Protein AF-A0ABD2QCY3-F1 (afdb_monomer_lite)

Secondary structure (DSSP, 8-state):
----TT--EEE-TTS--HHHHHHHHHHHHHHHHHHHHHHHHHHHHHHHH--S----PPPP--------SEEE-TTS--EE-S-TT-HHHHHHHHHHHHHHHH-TT--EEEEEEEEE-HHHHHHHHHHHHHHHHH---TTTS--EEEEEE-S-HHHHHHHHHHS-SS-------

Organism: NCBI:txid1844966

Foldseek 3Di:
DDQPLPAQEDADAPVLCELVNLLVVLVVLLVQLVVLVVVVVVVVVVVVVPPDDDDPDPDDPRRRHRLHQEYAHAQNAYEQEPPVPDPSNVSNLVSVLSCLQRSQNHAEYEHANYHAYPVSLVSNLVSLVNSLVPHPDPNSSAHAYHYDDPDDPVSVVSNCVSHDPDDDDDDPD

pLDDT: mean 79.64, std 17.13, range [30.64, 94.81]

InterPro domains:
  IPR032675 Leucine-rich repeat domain superfamily [G3DSA:3.80.10.10] (1-140)

Structure (mmCIF, N/CA/C/O backbone):
data_AF-A0ABD2QCY3-F1
#
_entry.id   AF-A0ABD2QCY3-F1
#
loop_
_atom_site.group_PDB
_atom_site.id
_atom_site.type_symbol
_atom_site.label_atom_id
_atom_site.label_alt_id
_atom_site.label_comp_id
_atom_site.label_asym_id
_atom_site.label_entity_id
_atom_site.label_seq_id
_atom_site.pdbx_PDB_ins_code
_atom_site.Cartn_x
_atom_site.Cartn_y
_atom_site.Cartn_z
_atom_site.occupancy
_atom_site.B_iso_or_equiv
_atom_site.auth_seq_id
_atom_site.auth_comp_id
_atom_site.auth_asym_id
_atom_site.auth_atom_id
_atom_site.pdbx_PDB_model_num
ATOM 1 N N . MET A 1 1 ? -26.608 14.035 -5.211 1.00 37.44 1 MET A N 1
ATOM 2 C CA . MET A 1 1 ? -25.537 13.078 -5.562 1.00 37.44 1 MET A CA 1
ATOM 3 C C . MET A 1 1 ? -25.443 12.056 -4.444 1.00 37.44 1 MET A C 1
ATOM 5 O O . MET A 1 1 ? -25.418 12.462 -3.289 1.00 37.44 1 MET A O 1
ATOM 9 N N . ALA A 1 2 ? -25.513 10.761 -4.756 1.00 30.64 2 ALA A N 1
ATOM 10 C CA . ALA A 1 2 ? -25.450 9.705 -3.749 1.00 30.64 2 ALA A CA 1
ATOM 11 C C . ALA A 1 2 ? -24.049 9.681 -3.115 1.00 30.64 2 ALA A C 1
ATOM 13 O O . ALA A 1 2 ? -23.053 9.485 -3.803 1.00 30.64 2 ALA A O 1
ATOM 14 N N . SER A 1 3 ? -23.990 9.936 -1.810 1.00 39.44 3 SER A N 1
ATOM 15 C CA . SER A 1 3 ? -22.779 9.867 -0.993 1.00 39.44 3 SER A CA 1
ATOM 16 C C . SER A 1 3 ? -22.374 8.398 -0.837 1.00 39.44 3 SER A C 1
ATOM 18 O O . SER A 1 3 ? -23.069 7.639 -0.161 1.00 39.44 3 SER A O 1
ATOM 20 N N . CYS A 1 4 ? -21.278 7.984 -1.472 1.00 42.31 4 CYS A N 1
ATOM 21 C CA . CYS A 1 4 ? -20.794 6.604 -1.450 1.00 42.31 4 CYS A CA 1
ATOM 22 C C . CYS A 1 4 ? -20.004 6.320 -0.156 1.00 42.31 4 CYS A C 1
ATOM 24 O O . CYS A 1 4 ? -18.805 6.080 -0.185 1.00 42.31 4 CYS A O 1
ATOM 26 N N . SER A 1 5 ? -20.669 6.365 1.001 1.00 54.78 5 SER A N 1
ATOM 27 C CA . SER A 1 5 ? -20.059 6.097 2.318 1.00 54.78 5 SER A CA 1
ATOM 28 C C . SER A 1 5 ? -19.897 4.601 2.640 1.00 54.78 5 SER A C 1
ATOM 30 O O . SER A 1 5 ? -19.628 4.231 3.781 1.00 54.78 5 SER A O 1
ATOM 32 N N . SER A 1 6 ? -20.083 3.714 1.655 1.00 68.31 6 SER A N 1
ATOM 33 C CA . SER A 1 6 ? -20.088 2.255 1.840 1.00 68.31 6 SER A CA 1
ATOM 34 C C . SER A 1 6 ? -19.004 1.510 1.063 1.00 68.31 6 SER A C 1
ATOM 36 O O . SER A 1 6 ? -18.851 0.298 1.252 1.00 68.31 6 SER A O 1
ATOM 38 N N . LEU A 1 7 ? -18.239 2.189 0.201 1.00 75.06 7 LEU A N 1
ATOM 39 C CA . LEU A 1 7 ? -17.194 1.524 -0.565 1.00 75.06 7 LEU A CA 1
ATOM 40 C C . LEU A 1 7 ? -16.023 1.185 0.364 1.00 75.06 7 LEU A C 1
ATOM 42 O O . LEU A 1 7 ? -15.268 2.056 0.772 1.00 75.06 7 LEU A O 1
ATOM 46 N N . ARG A 1 8 ? -15.891 -0.097 0.718 1.00 84.94 8 ARG A N 1
ATOM 47 C CA . ARG A 1 8 ? -14.796 -0.602 1.570 1.00 84.94 8 ARG A CA 1
ATOM 48 C C . ARG A 1 8 ? -13.814 -1.492 0.828 1.00 84.94 8 ARG A C 1
ATOM 50 O O . ARG A 1 8 ? -12.734 -1.772 1.338 1.00 84.94 8 ARG A O 1
ATOM 57 N N . ILE A 1 9 ? -14.204 -1.997 -0.335 1.00 88.19 9 ILE A N 1
ATOM 58 C CA . ILE A 1 9 ? -13.401 -2.914 -1.135 1.00 88.19 9 ILE A CA 1
ATOM 59 C C . ILE A 1 9 ? -13.416 -2.391 -2.563 1.00 88.19 9 ILE A C 1
ATOM 61 O O . ILE A 1 9 ? -14.492 -2.212 -3.130 1.00 88.19 9 ILE A O 1
ATOM 65 N N . LEU A 1 10 ? -12.238 -2.162 -3.134 1.00 90.94 10 LEU A N 1
ATOM 66 C CA . LEU A 1 10 ? -12.089 -1.693 -4.506 1.00 90.94 10 LEU A CA 1
ATOM 67 C C . LEU A 1 10 ? -11.085 -2.556 -5.261 1.00 90.94 10 LEU A C 1
ATOM 69 O O . LEU A 1 10 ? -9.970 -2.787 -4.795 1.00 90.94 10 LEU A O 1
ATOM 73 N N . TYR A 1 11 ? -11.496 -2.990 -6.447 1.00 92.50 11 TYR A N 1
ATOM 74 C CA . TYR A 1 11 ? -10.656 -3.694 -7.401 1.00 92.50 11 TYR A CA 1
ATOM 75 C C . TYR A 1 11 ? -10.620 -2.899 -8.689 1.00 92.50 11 TYR A C 1
ATOM 77 O O . TYR A 1 11 ? -11.654 -2.729 -9.329 1.00 92.50 11 TYR A O 1
ATOM 85 N N . LEU A 1 12 ? -9.432 -2.455 -9.075 1.00 93.12 12 LEU A N 1
ATOM 86 C CA . LEU A 1 12 ? -9.207 -1.806 -10.357 1.00 93.12 12 LEU A CA 1
ATOM 87 C C . LEU A 1 12 ? -8.074 -2.493 -11.120 1.00 93.12 12 LEU A C 1
ATOM 89 O O . LEU A 1 12 ? -7.292 -1.831 -11.787 1.00 93.12 12 LEU A O 1
ATOM 93 N N . ASN A 1 13 ? -7.963 -3.814 -11.032 1.00 93.56 13 ASN A N 1
ATOM 94 C CA . ASN A 1 13 ? -6.871 -4.559 -11.657 1.00 93.56 13 ASN A CA 1
ATOM 95 C C . ASN A 1 13 ? -6.896 -4.442 -13.190 1.00 93.56 13 ASN A C 1
ATOM 97 O O . ASN A 1 13 ? -7.962 -4.602 -13.778 1.00 93.56 13 ASN A O 1
ATOM 101 N N . GLY A 1 14 ? -5.739 -4.232 -13.826 1.00 93.50 14 GLY A N 1
ATOM 102 C CA . GLY A 1 14 ? -5.622 -4.277 -15.288 1.00 93.50 14 GLY A CA 1
ATOM 103 C C . GLY A 1 14 ? -6.292 -3.123 -16.035 1.00 93.50 14 GLY A C 1
ATOM 104 O O . GLY A 1 14 ? -6.569 -3.267 -17.218 1.00 93.50 14 GLY A O 1
ATOM 105 N N . ASN A 1 15 ? -6.597 -2.002 -15.372 1.00 94.44 15 ASN A N 1
ATOM 106 C CA . ASN A 1 15 ? -7.318 -0.887 -16.001 1.00 94.44 15 ASN A CA 1
ATOM 107 C C . ASN A 1 15 ? -6.397 0.170 -16.625 1.00 94.44 15 ASN A C 1
ATOM 109 O O . ASN A 1 15 ? -6.889 1.219 -17.031 1.00 94.44 15 ASN A O 1
ATOM 113 N N . HIS A 1 16 ? -5.082 -0.079 -16.688 1.00 92.25 16 HIS A N 1
ATOM 114 C CA . HIS A 1 16 ? -4.105 0.847 -17.278 1.00 92.25 16 HIS A CA 1
ATOM 115 C C . HIS A 1 16 ? -4.201 2.274 -16.703 1.00 92.25 16 HIS A C 1
ATOM 117 O O . HIS A 1 16 ? -4.043 3.263 -17.415 1.00 92.25 16 HIS A O 1
ATOM 123 N N . ILE A 1 17 ? -4.493 2.390 -15.400 1.00 94.06 17 ILE A N 1
ATOM 124 C CA . ILE A 1 17 ? -4.680 3.685 -14.718 1.00 94.06 17 ILE A CA 1
ATOM 125 C C . ILE A 1 17 ? -3.412 4.548 -14.824 1.00 94.06 17 ILE A C 1
ATOM 127 O O . ILE A 1 17 ? -3.482 5.779 -14.885 1.00 94.06 17 ILE A O 1
ATOM 131 N N . GLY A 1 18 ? -2.249 3.894 -14.831 1.00 93.31 18 GLY A N 1
ATOM 132 C CA . GLY A 1 18 ? -0.946 4.530 -14.854 1.00 93.31 18 GLY A CA 1
ATOM 133 C C . GLY A 1 18 ? -0.616 5.253 -13.551 1.00 93.31 18 GLY A C 1
ATOM 134 O O . GLY A 1 18 ? -1.437 5.418 -12.644 1.00 93.31 18 GLY A O 1
ATOM 135 N N . LEU A 1 19 ? 0.623 5.735 -13.464 1.00 92.38 19 LEU A N 1
ATOM 136 C CA . LEU A 1 19 ? 1.127 6.423 -12.275 1.00 92.38 19 LEU A CA 1
ATOM 137 C C . LEU A 1 19 ? 0.278 7.654 -11.900 1.00 92.38 19 LEU A C 1
ATOM 139 O O . LEU A 1 19 ? -0.061 7.830 -10.734 1.00 92.38 19 LEU A O 1
ATOM 143 N N . SER A 1 20 ? -0.110 8.483 -12.875 1.00 93.44 20 SER A N 1
ATOM 144 C CA . SER A 1 20 ? -0.866 9.717 -12.609 1.00 93.44 20 SER A CA 1
ATOM 145 C C . SER A 1 20 ? -2.265 9.469 -12.050 1.00 93.44 20 SER A C 1
ATOM 147 O O . SER A 1 20 ? -2.634 10.116 -11.073 1.00 93.44 20 SER A O 1
ATOM 149 N N . GLY A 1 21 ? -3.021 8.517 -12.604 1.00 94.31 21 GLY A N 1
ATOM 150 C CA . GLY A 1 21 ? -4.353 8.214 -12.077 1.00 94.31 21 GLY A CA 1
ATOM 151 C C . GLY A 1 21 ? -4.290 7.610 -10.672 1.00 94.31 21 GLY A C 1
ATOM 152 O O . GLY A 1 21 ? -5.137 7.891 -9.827 1.00 94.31 21 GLY A O 1
ATOM 153 N N . VAL A 1 22 ? -3.244 6.833 -10.376 1.00 93.69 22 VAL A N 1
ATOM 154 C CA . VAL A 1 22 ? -3.042 6.280 -9.035 1.00 93.69 22 VAL A CA 1
ATOM 155 C C . VAL A 1 22 ? -2.631 7.361 -8.025 1.00 93.69 22 VAL A C 1
ATOM 157 O O . VAL A 1 22 ? -3.095 7.318 -6.885 1.00 93.69 22 VAL A O 1
ATOM 160 N N . ILE A 1 23 ? -1.823 8.352 -8.422 1.00 94.69 23 ILE A N 1
ATOM 161 C CA . ILE A 1 23 ? -1.518 9.527 -7.582 1.00 94.69 23 ILE A CA 1
ATOM 162 C C . ILE A 1 23 ? -2.804 10.259 -7.210 1.00 94.69 23 ILE A C 1
ATOM 164 O O . ILE A 1 23 ? -3.045 10.502 -6.027 1.00 94.69 23 ILE A O 1
ATOM 168 N N . GLU A 1 24 ? -3.641 10.577 -8.199 1.00 94.81 24 GLU A N 1
ATOM 169 C CA . GLU A 1 24 ? -4.906 11.281 -7.976 1.00 94.81 24 GLU A CA 1
ATOM 170 C C . GLU A 1 24 ? -5.817 10.484 -7.035 1.00 94.81 24 GLU A C 1
ATOM 172 O O . GLU A 1 24 ? -6.331 11.018 -6.051 1.00 94.81 24 GLU A O 1
ATOM 177 N N . PHE A 1 25 ? -5.912 9.171 -7.254 1.00 93.38 25 PHE A N 1
ATOM 178 C CA . PHE A 1 25 ? -6.676 8.272 -6.398 1.00 93.38 25 PHE A CA 1
ATOM 179 C C . PHE A 1 25 ? -6.222 8.312 -4.926 1.00 93.38 25 PHE A C 1
ATOM 181 O O . PHE A 1 25 ? -7.048 8.516 -4.033 1.00 93.38 25 PHE A O 1
ATOM 188 N N . PHE A 1 26 ? -4.923 8.156 -4.639 1.00 93.19 26 PHE A N 1
ATOM 189 C CA . PHE A 1 26 ? -4.432 8.214 -3.253 1.00 93.19 26 PHE A CA 1
ATOM 190 C C . PHE A 1 26 ? -4.505 9.616 -2.652 1.00 93.19 26 PHE A C 1
ATOM 192 O O . PHE A 1 26 ? -4.738 9.745 -1.449 1.00 93.19 26 PHE A O 1
ATOM 199 N N . THR A 1 27 ? -4.355 10.655 -3.470 1.00 93.44 27 THR A N 1
ATOM 200 C CA . THR A 1 27 ? -4.527 12.045 -3.041 1.00 93.44 27 THR A CA 1
ATOM 201 C C . THR A 1 27 ? -5.929 12.262 -2.477 1.00 93.44 27 THR A C 1
ATOM 203 O O . THR A 1 27 ? -6.076 12.768 -1.363 1.00 93.44 27 THR A O 1
ATOM 206 N N . GLU A 1 28 ? -6.961 11.819 -3.196 1.00 91.75 28 GLU A N 1
ATOM 207 C CA . GLU A 1 28 ? -8.348 11.963 -2.750 1.00 91.75 28 GLU A CA 1
ATOM 208 C C . GLU A 1 28 ? -8.667 11.104 -1.518 1.00 91.75 28 GLU A C 1
ATOM 210 O O . GLU A 1 28 ? -9.340 11.571 -0.595 1.00 91.75 28 GLU A O 1
ATOM 215 N N . LEU A 1 29 ? -8.111 9.890 -1.425 1.00 89.81 29 LEU A N 1
ATOM 216 C CA . LEU A 1 29 ? -8.246 9.067 -0.219 1.00 89.81 29 LEU A CA 1
ATOM 217 C C . LEU A 1 29 ? -7.628 9.735 1.018 1.00 89.81 29 LEU A C 1
ATOM 219 O O . LEU A 1 29 ? -8.242 9.751 2.085 1.00 89.81 29 LEU A O 1
ATOM 223 N N . VAL A 1 30 ? -6.427 10.306 0.890 1.00 90.94 30 VAL A N 1
ATOM 224 C CA . VAL A 1 30 ? -5.762 11.013 1.996 1.00 90.94 30 VAL A CA 1
ATOM 225 C C . VAL A 1 30 ? -6.569 12.240 2.416 1.00 90.94 30 VAL A C 1
ATOM 227 O O . VAL A 1 30 ? -6.805 12.426 3.611 1.00 90.94 30 VAL A O 1
ATOM 230 N N . LYS A 1 31 ? -7.038 13.051 1.458 1.00 89.44 31 LYS A N 1
ATOM 231 C CA . LYS A 1 31 ? -7.878 14.226 1.746 1.00 89.44 31 LYS A CA 1
ATOM 232 C C . LYS A 1 31 ? -9.151 13.846 2.500 1.00 89.44 31 LYS A C 1
ATOM 234 O O . LYS A 1 31 ? -9.479 14.503 3.486 1.00 89.44 31 LYS A O 1
ATOM 239 N N . SER A 1 32 ? -9.833 12.778 2.081 1.00 85.56 32 SER A N 1
ATOM 240 C CA . SER A 1 32 ? -11.034 12.282 2.764 1.00 85.56 32 SER A CA 1
ATOM 241 C C . SER A 1 32 ? -10.743 11.883 4.211 1.00 85.56 32 SER A C 1
ATOM 243 O O . SER A 1 32 ? -11.400 12.391 5.118 1.00 85.56 32 SER A O 1
ATOM 245 N N . ILE A 1 33 ? -9.706 11.069 4.449 1.00 84.69 33 ILE A N 1
ATOM 246 C CA . ILE A 1 33 ? -9.362 10.621 5.807 1.00 84.69 33 ILE A CA 1
ATOM 247 C C . ILE A 1 33 ? -9.021 11.809 6.718 1.00 84.69 33 ILE A C 1
ATOM 249 O O . ILE A 1 33 ? -9.410 11.829 7.887 1.00 84.69 33 ILE A O 1
ATOM 253 N N . LEU A 1 34 ? -8.285 12.800 6.211 1.00 85.94 34 LEU A N 1
ATOM 254 C CA . LEU A 1 34 ? -7.934 13.990 6.989 1.00 85.94 34 LEU A CA 1
ATOM 255 C C . LEU A 1 34 ? -9.163 14.858 7.294 1.00 85.94 34 LEU A C 1
ATOM 257 O O . LEU A 1 34 ? -9.301 15.337 8.420 1.00 85.94 34 LEU A O 1
ATOM 261 N N . SER A 1 35 ? -10.073 15.015 6.329 1.00 82.00 35 SER A N 1
ATOM 262 C CA . SER A 1 35 ? -11.334 15.736 6.531 1.00 82.00 35 SER A CA 1
ATOM 263 C C . SER A 1 35 ? -12.173 15.100 7.643 1.00 82.00 35 SER A C 1
ATOM 265 O O 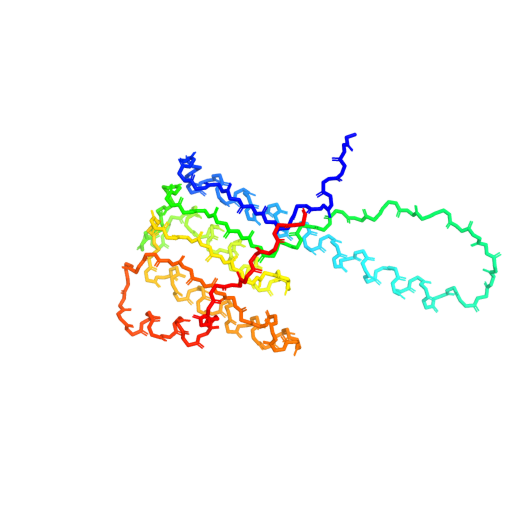. SER A 1 35 ? -12.639 15.805 8.540 1.00 82.00 35 SER A O 1
ATOM 267 N N . ASP A 1 36 ? -12.300 13.769 7.647 1.00 74.94 36 ASP A N 1
ATOM 268 C CA . ASP A 1 36 ? -13.043 13.042 8.683 1.00 74.94 36 ASP A CA 1
ATOM 269 C C . ASP A 1 36 ? -12.456 13.269 10.080 1.00 74.94 36 ASP A C 1
ATOM 271 O O . ASP A 1 36 ? -13.183 13.522 11.044 1.00 74.94 36 ASP A O 1
ATOM 275 N N . GLN A 1 37 ? -11.126 13.217 10.198 1.00 75.06 37 GLN A N 1
ATOM 276 C CA . GLN A 1 37 ? -10.436 13.407 11.475 1.00 75.06 37 GLN A CA 1
ATOM 277 C C . GLN A 1 37 ? -10.645 14.824 12.032 1.00 75.06 37 GLN A C 1
ATOM 279 O O . GLN A 1 37 ? -10.882 14.987 13.232 1.00 75.06 37 GLN A O 1
ATOM 284 N N . CYS A 1 38 ? -10.622 15.853 11.178 1.00 69.38 38 CYS A N 1
ATOM 285 C CA . CYS A 1 38 ? -10.911 17.230 11.587 1.00 69.38 38 CYS A CA 1
ATOM 286 C C . CYS A 1 38 ? -12.361 17.412 12.076 1.00 69.38 38 CYS A C 1
ATOM 288 O O . CYS A 1 38 ? -12.617 18.146 13.043 1.00 69.38 38 CYS A O 1
ATOM 290 N N . GLU A 1 39 ? -13.322 16.739 11.443 1.00 69.06 39 GLU A N 1
ATOM 291 C CA . GLU A 1 39 ? -14.724 16.779 11.862 1.00 69.06 39 GLU A CA 1
ATOM 292 C C . GLU A 1 39 ? -14.980 16.058 13.193 1.00 69.06 39 GLU A C 1
ATOM 294 O O . GLU A 1 39 ? -15.753 16.540 14.030 1.00 69.06 39 GLU A O 1
ATOM 299 N N . GLU A 1 40 ? -14.329 14.920 13.435 1.00 64.75 40 GLU A N 1
ATOM 300 C CA . GLU A 1 40 ? -14.429 14.222 14.720 1.00 64.75 40 GLU A CA 1
ATOM 301 C C . GLU A 1 40 ? -13.921 15.100 15.873 1.00 64.75 40 GLU A C 1
ATOM 303 O O . GLU A 1 40 ? -14.580 15.225 16.912 1.00 64.75 40 GLU A O 1
ATOM 308 N N . GLU A 1 41 ? -12.789 15.785 15.689 1.00 61.50 41 GLU A N 1
ATOM 309 C CA . GLU A 1 41 ? -12.229 16.662 16.718 1.00 61.50 41 GLU A CA 1
ATOM 310 C C . GLU A 1 41 ? -13.127 17.859 17.053 1.00 61.50 41 GLU A C 1
ATOM 312 O O . GLU A 1 41 ? -13.253 18.245 18.223 1.00 61.50 41 GLU A O 1
ATOM 317 N N . THR A 1 42 ? -13.765 18.460 16.048 1.00 61.59 42 THR A N 1
ATOM 318 C CA . THR A 1 42 ? -14.681 19.592 16.245 1.00 61.59 42 THR A CA 1
ATOM 319 C C . THR A 1 42 ? -15.967 19.160 16.952 1.00 61.59 42 THR A C 1
ATOM 321 O O . THR A 1 42 ? -16.404 19.846 17.884 1.00 61.59 42 THR A O 1
ATOM 324 N N . LYS A 1 43 ? -16.518 17.981 16.628 1.00 59.81 43 LYS A N 1
ATOM 325 C CA . LYS A 1 43 ? -17.686 17.399 17.322 1.00 59.81 43 LYS A CA 1
ATOM 326 C C . LYS A 1 43 ? -17.381 17.054 18.785 1.00 59.81 43 LYS A C 1
ATOM 328 O O . LYS A 1 43 ? -18.194 17.350 19.667 1.00 59.81 43 LYS A O 1
ATOM 333 N N . VAL A 1 44 ? -16.199 16.508 19.089 1.00 60.72 44 VAL A N 1
ATOM 334 C CA . VAL A 1 44 ? -15.766 16.219 20.474 1.00 60.72 44 VAL A CA 1
ATOM 335 C C . VAL A 1 44 ? -15.578 17.504 21.292 1.00 60.72 44 VAL A C 1
ATOM 337 O O . VAL A 1 44 ? -15.966 17.574 22.462 1.00 60.72 44 VAL A O 1
ATOM 340 N N . LYS A 1 45 ? -15.028 18.565 20.688 1.00 58.91 45 LYS A N 1
ATOM 341 C CA . LYS A 1 45 ? -14.881 19.875 21.347 1.00 58.91 45 LYS A CA 1
ATOM 342 C C . LYS A 1 45 ? -16.238 20.562 21.579 1.00 58.91 45 LYS A C 1
ATOM 344 O O . LYS A 1 45 ? -16.436 21.162 22.637 1.00 58.91 45 LYS A O 1
ATOM 349 N N . ALA A 1 46 ? -17.190 20.438 20.651 1.00 57.25 46 ALA A N 1
ATOM 350 C CA . ALA A 1 46 ? -18.536 21.004 20.784 1.00 57.25 46 ALA A CA 1
ATOM 351 C C . ALA A 1 46 ? -19.394 20.274 21.837 1.00 57.25 46 ALA A C 1
ATOM 353 O O . ALA A 1 46 ? -20.076 20.912 22.643 1.00 57.25 46 ALA A O 1
ATOM 354 N N . SER A 1 47 ? -19.313 18.943 21.896 1.00 52.84 47 SER A N 1
ATOM 355 C CA . SER A 1 47 ? -20.029 18.119 22.884 1.00 52.84 47 SER A CA 1
ATOM 356 C C . SER A 1 47 ? -19.498 18.289 24.314 1.00 52.84 47 SER A C 1
ATOM 358 O O . SER A 1 47 ? -20.276 18.224 25.265 1.00 52.84 47 SER A O 1
ATOM 360 N N . ARG A 1 48 ? -18.215 18.639 24.496 1.00 53.50 48 ARG A N 1
ATOM 361 C CA . ARG A 1 48 ? -17.685 19.069 25.807 1.00 53.50 48 ARG A CA 1
ATOM 362 C C . ARG A 1 48 ? -18.229 20.425 26.277 1.00 53.50 48 ARG A C 1
ATOM 364 O O . ARG A 1 48 ? -18.237 20.668 27.480 1.00 53.50 48 ARG A O 1
ATOM 371 N N . LYS A 1 49 ? -18.713 21.285 25.371 1.00 53.56 49 LYS A N 1
ATOM 372 C CA . LYS A 1 49 ? -19.331 22.582 25.715 1.00 53.56 49 LYS A CA 1
ATOM 373 C C . LYS A 1 49 ? -20.852 22.508 25.918 1.00 53.56 49 LYS A C 1
ATOM 375 O O . LYS A 1 49 ? -21.390 23.301 26.684 1.00 53.56 49 LYS A O 1
ATOM 380 N N . LYS A 1 50 ? -21.555 21.548 25.306 1.00 48.16 50 LYS A N 1
ATOM 381 C CA . LYS A 1 50 ? -23.013 21.355 25.458 1.00 48.16 50 LYS A CA 1
ATOM 382 C C . LYS A 1 50 ? -23.342 20.278 26.509 1.00 48.16 50 LYS A C 1
ATOM 384 O O . LYS A 1 50 ? -23.886 19.227 26.194 1.00 48.16 50 LYS A O 1
ATOM 389 N N . LYS A 1 51 ? -23.069 20.558 27.789 1.00 46.88 51 LYS A N 1
ATOM 390 C CA . LYS A 1 51 ? -23.676 19.845 28.937 1.00 46.88 51 LYS A CA 1
ATOM 391 C C . LYS A 1 51 ? -24.651 20.777 29.673 1.00 46.88 51 LYS A C 1
ATOM 393 O O . LYS A 1 51 ? -24.450 21.106 30.833 1.00 46.88 51 LYS A O 1
ATOM 398 N N . LYS A 1 52 ? -25.676 21.258 28.961 1.00 46.56 52 LYS A N 1
ATOM 399 C CA . LYS A 1 52 ? -26.939 21.824 29.485 1.00 46.56 52 LYS A CA 1
ATOM 400 C C . LYS A 1 52 ? -27.828 22.191 28.292 1.00 46.56 52 LYS A C 1
ATOM 402 O O . LYS A 1 52 ? -27.489 23.096 27.540 1.00 46.56 52 LYS A O 1
ATOM 407 N N . GLY A 1 53 ? -28.951 21.494 28.126 1.00 46.75 53 GLY A N 1
ATOM 408 C CA . GLY A 1 53 ? -30.014 21.884 27.194 1.00 46.75 53 GLY A CA 1
ATOM 409 C C . GLY A 1 53 ? -30.407 20.801 26.193 1.00 46.75 53 GLY A C 1
ATOM 410 O O . GLY A 1 53 ? -29.719 20.576 25.203 1.00 46.75 53 GLY A O 1
ATOM 411 N N . ASN A 1 54 ? -31.557 20.174 26.446 1.00 48.69 54 ASN A N 1
ATOM 412 C CA . ASN A 1 54 ? -32.291 19.347 25.492 1.00 48.69 54 ASN A CA 1
ATOM 413 C C . ASN A 1 54 ? -32.671 20.178 24.256 1.00 48.69 54 ASN A C 1
ATOM 415 O O . ASN A 1 54 ? -33.546 21.038 24.336 1.00 48.69 54 ASN A O 1
ATOM 419 N N . LYS A 1 55 ? -32.082 19.876 23.099 1.00 45.75 55 LYS A N 1
ATOM 420 C CA . LYS A 1 55 ? -32.710 20.136 21.799 1.00 45.75 55 LYS A CA 1
ATOM 421 C C . LYS A 1 55 ? -32.216 19.099 20.798 1.00 45.75 55 LYS A C 1
ATOM 423 O O . LYS A 1 55 ? -31.016 18.955 20.596 1.00 45.75 55 LYS A O 1
ATOM 428 N N . LYS A 1 56 ? -33.165 18.361 20.214 1.00 48.16 56 LYS A N 1
ATOM 429 C CA . LYS A 1 56 ? -32.951 17.437 19.095 1.00 48.16 56 LYS A CA 1
ATOM 430 C C . LYS A 1 56 ? -32.530 18.264 17.878 1.00 48.16 56 LYS A C 1
ATOM 432 O O . LYS A 1 56 ? -33.376 18.826 17.188 1.00 48.16 56 LYS A O 1
ATOM 437 N N . GLU A 1 57 ? -31.227 18.402 17.681 1.00 46.97 57 GLU A N 1
ATOM 438 C CA . GLU A 1 57 ? -30.632 18.958 16.467 1.00 46.97 57 GLU A CA 1
ATOM 439 C C . GLU A 1 57 ? -30.570 17.825 15.434 1.00 46.97 57 GLU A C 1
ATOM 441 O O . GLU A 1 57 ? -30.125 16.725 15.753 1.00 46.97 57 GLU A O 1
ATOM 446 N N . LYS A 1 58 ? -31.115 18.066 14.234 1.00 47.16 58 LYS A N 1
ATOM 447 C CA . LYS A 1 58 ? -31.082 17.121 13.109 1.00 47.16 58 LYS A CA 1
ATOM 448 C C . LYS A 1 58 ? -29.628 16.779 12.795 1.00 47.16 58 LYS A C 1
ATOM 450 O O . LYS A 1 58 ? -28.825 17.698 12.644 1.00 47.16 58 LYS A O 1
ATOM 455 N N . ASP A 1 59 ? -29.331 15.485 12.686 1.00 38.12 59 ASP A N 1
ATOM 456 C CA . ASP A 1 59 ? -27.997 14.984 12.364 1.00 38.12 59 ASP A CA 1
ATOM 457 C C . ASP A 1 59 ? -27.474 15.661 11.085 1.00 38.12 59 ASP A C 1
ATOM 459 O O . ASP A 1 59 ? -28.086 15.503 10.021 1.00 38.12 59 ASP A O 1
ATOM 463 N N . PRO A 1 60 ? -26.379 16.442 11.152 1.00 43.19 60 PRO A N 1
ATOM 464 C CA . PRO A 1 60 ? -25.701 16.879 9.945 1.00 43.19 60 PRO A CA 1
ATOM 465 C C . PRO A 1 60 ? -25.167 15.634 9.237 1.00 43.19 60 PRO A C 1
ATOM 467 O O . PRO A 1 60 ? -24.648 14.723 9.888 1.00 43.19 60 PRO A O 1
ATOM 470 N N . ALA A 1 61 ? -25.336 15.593 7.913 1.00 44.06 61 ALA A N 1
ATOM 471 C CA . ALA A 1 61 ? -24.849 14.511 7.069 1.00 44.06 61 ALA A CA 1
ATOM 472 C C . ALA A 1 61 ? -23.408 14.159 7.465 1.00 44.06 61 ALA A C 1
ATOM 474 O O . ALA A 1 61 ? -22.536 15.028 7.488 1.00 44.06 61 ALA A O 1
ATOM 475 N N . LEU A 1 62 ? -23.200 12.902 7.862 1.00 41.25 62 LEU A N 1
ATOM 476 C CA . LEU A 1 62 ? -21.883 12.396 8.228 1.00 41.25 62 LEU A CA 1
ATOM 477 C C . LEU A 1 62 ? -20.931 12.571 7.036 1.00 41.25 62 LEU A C 1
ATOM 479 O O . LEU A 1 62 ? -21.351 12.331 5.898 1.00 41.25 62 LEU A O 1
ATOM 483 N N . PRO A 1 63 ? -19.674 12.970 7.281 1.00 41.88 63 PRO A N 1
ATOM 484 C CA . PRO A 1 63 ? -18.681 13.060 6.230 1.00 41.88 63 PRO A CA 1
ATOM 485 C C . PRO A 1 63 ? -18.440 11.673 5.634 1.00 41.88 63 PRO A C 1
ATOM 487 O O . PRO A 1 63 ? -18.604 10.631 6.282 1.00 41.88 63 PRO A O 1
ATOM 490 N N . ILE A 1 64 ? -18.133 11.676 4.343 1.00 45.47 64 ILE A N 1
ATOM 491 C CA . ILE A 1 64 ? -17.904 10.470 3.563 1.00 45.47 64 ILE A CA 1
ATOM 492 C C . ILE A 1 64 ? -16.516 9.959 3.918 1.00 45.47 64 ILE A C 1
ATOM 494 O O . ILE A 1 64 ? -15.518 10.476 3.419 1.00 45.47 64 ILE A O 1
ATOM 498 N N . SER A 1 65 ? -16.477 8.928 4.757 1.00 48.94 65 SER A N 1
ATOM 499 C CA . SER A 1 65 ? -15.233 8.250 5.080 1.00 48.94 65 SER A CA 1
ATOM 500 C C . SER A 1 65 ? -14.916 7.165 4.066 1.00 48.94 65 SER A C 1
ATOM 502 O O . SER A 1 65 ? -15.629 6.163 3.980 1.00 48.94 65 SER A O 1
ATOM 504 N N . TYR A 1 66 ? -13.829 7.349 3.315 1.00 62.12 66 TYR A N 1
ATOM 505 C CA . TYR A 1 66 ? -13.261 6.321 2.440 1.00 62.12 66 TYR A CA 1
ATOM 506 C C . TYR A 1 66 ? -12.169 5.513 3.162 1.00 62.12 66 TYR A C 1
ATOM 508 O O . TYR A 1 66 ? -11.087 5.279 2.615 1.00 62.12 66 TYR A O 1
ATOM 516 N N . ASP A 1 67 ? -12.422 5.070 4.400 1.00 75.25 67 ASP A N 1
ATOM 517 C CA . ASP A 1 67 ? -11.506 4.150 5.087 1.00 75.25 67 ASP A CA 1
ATOM 518 C C . ASP A 1 67 ? -11.661 2.737 4.490 1.00 75.25 67 ASP A C 1
ATOM 520 O O . ASP A 1 67 ? -12.458 1.891 4.921 1.00 75.25 67 ASP A O 1
ATOM 524 N N . MET A 1 68 ? -10.938 2.519 3.390 1.00 84.31 68 MET A N 1
ATOM 525 C CA . MET A 1 68 ? -10.977 1.275 2.631 1.00 84.31 68 MET A CA 1
ATOM 526 C C . MET A 1 68 ? -10.432 0.127 3.472 1.00 84.31 68 MET A C 1
ATOM 528 O O . MET A 1 68 ? -9.359 0.199 4.061 1.00 84.31 68 MET A O 1
ATOM 532 N N . PHE A 1 69 ? -11.143 -0.991 3.447 1.00 88.06 69 PHE A N 1
ATOM 533 C CA . PHE A 1 69 ? -10.686 -2.247 4.021 1.00 88.06 69 PHE A CA 1
ATOM 534 C C . PHE A 1 69 ? -9.697 -2.967 3.095 1.00 88.06 69 PHE A C 1
ATOM 536 O O . PHE A 1 69 ? -8.728 -3.579 3.554 1.00 88.06 69 PHE A O 1
ATOM 543 N N . ALA A 1 70 ? -9.956 -2.917 1.787 1.00 90.62 70 ALA A N 1
ATOM 544 C CA . ALA A 1 70 ? -9.163 -3.597 0.776 1.00 90.62 70 ALA A CA 1
ATOM 545 C C . ALA A 1 70 ? -9.084 -2.799 -0.528 1.00 90.62 70 ALA A C 1
ATOM 547 O O . ALA A 1 70 ? -10.107 -2.359 -1.056 1.00 90.62 70 ALA A O 1
ATOM 548 N N . ILE A 1 71 ? -7.875 -2.676 -1.071 1.00 93.62 71 ILE A N 1
ATOM 549 C CA . ILE A 1 71 ? -7.616 -2.044 -2.366 1.00 93.62 71 ILE A CA 1
ATOM 550 C C . ILE A 1 71 ? -6.757 -2.987 -3.204 1.00 93.62 71 ILE A C 1
ATOM 552 O O . ILE A 1 71 ? -5.736 -3.492 -2.740 1.00 93.62 71 ILE A O 1
ATOM 556 N N . SER A 1 72 ? -7.152 -3.198 -4.453 1.00 94.69 72 SER A N 1
ATOM 557 C CA . SER A 1 72 ? -6.368 -3.936 -5.436 1.00 94.69 72 SER A CA 1
ATOM 558 C C . SER A 1 72 ? -6.176 -3.081 -6.683 1.00 94.69 72 SER A C 1
ATOM 560 O O . SER A 1 72 ? -7.143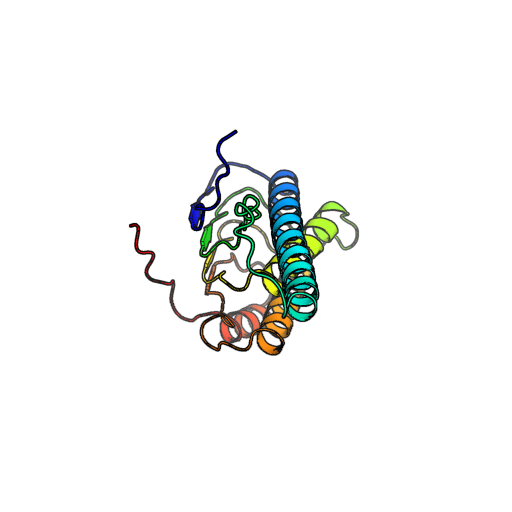 -2.739 -7.362 1.00 94.69 72 SER A O 1
ATOM 562 N N . LEU A 1 73 ? -4.919 -2.743 -6.960 1.00 94.38 73 LEU A N 1
ATOM 563 C CA . LEU A 1 73 ? -4.436 -1.994 -8.120 1.00 94.38 73 LEU A CA 1
ATOM 564 C C . LEU A 1 73 ? -3.444 -2.846 -8.924 1.00 94.38 73 LEU A C 1
ATOM 566 O O . LEU A 1 73 ? -2.482 -2.330 -9.491 1.00 94.38 73 LEU A O 1
ATOM 570 N N . GLN A 1 74 ? -3.668 -4.157 -8.989 1.00 94.81 74 GLN A N 1
ATOM 571 C CA . GLN A 1 74 ? -2.774 -5.080 -9.681 1.00 94.81 74 GLN A CA 1
ATOM 572 C C . GLN A 1 74 ? -2.652 -4.726 -11.170 1.00 94.81 74 GLN A C 1
ATOM 574 O O . GLN A 1 74 ? -3.670 -4.501 -11.822 1.00 94.81 74 GLN A O 1
ATOM 579 N N . SER A 1 75 ? -1.429 -4.735 -11.706 1.00 93.94 75 SER A N 1
ATOM 580 C CA . SER A 1 75 ? -1.148 -4.545 -13.137 1.00 93.94 75 SER A CA 1
ATOM 581 C C . SER A 1 75 ? -1.805 -3.283 -13.715 1.00 93.94 75 SER A C 1
ATOM 583 O O . SER A 1 75 ? -2.621 -3.369 -14.625 1.00 93.94 75 SER A O 1
ATOM 585 N N . ASN A 1 76 ? -1.500 -2.112 -13.151 1.00 93.88 76 ASN A N 1
ATOM 586 C CA . ASN A 1 76 ? -2.047 -0.823 -13.597 1.00 93.88 76 ASN A CA 1
ATOM 587 C C . ASN A 1 76 ? -0.984 0.100 -14.201 1.00 93.88 76 ASN A C 1
ATOM 589 O O . ASN A 1 76 ? -1.150 1.318 -14.166 1.00 93.88 76 ASN A O 1
ATOM 593 N N . ASP A 1 77 ? 0.102 -0.466 -14.728 1.00 91.69 77 ASP A N 1
ATOM 594 C CA . ASP A 1 77 ? 1.215 0.275 -15.338 1.00 91.69 77 ASP A CA 1
ATOM 595 C C . ASP A 1 77 ? 1.786 1.357 -14.407 1.00 91.69 77 ASP A C 1
ATOM 597 O O . ASP A 1 77 ? 2.139 2.472 -14.810 1.00 91.69 77 ASP A O 1
ATOM 601 N N . VAL A 1 78 ? 1.835 1.050 -13.107 1.00 88.94 78 VAL A N 1
ATOM 602 C CA . VAL A 1 78 ? 2.470 1.923 -12.124 1.00 88.94 78 VAL A CA 1
ATOM 603 C C . VAL A 1 78 ? 3.957 1.605 -12.106 1.00 88.94 78 VAL A C 1
ATOM 605 O O . VAL A 1 78 ? 4.381 0.583 -11.568 1.00 88.94 78 VAL A O 1
ATOM 608 N N . HIS A 1 79 ? 4.738 2.503 -12.696 1.00 88.06 79 HIS A N 1
ATOM 609 C CA . HIS A 1 79 ? 6.187 2.386 -12.792 1.00 88.06 79 HIS A CA 1
ATOM 610 C C . HIS A 1 79 ? 6.853 3.436 -11.910 1.00 88.06 79 HIS A C 1
ATOM 612 O O . HIS A 1 79 ? 6.973 4.600 -12.288 1.00 88.06 79 HIS A O 1
ATOM 618 N N . ILE A 1 80 ? 7.284 3.023 -10.723 1.00 81.38 80 ILE A N 1
ATOM 619 C CA . ILE A 1 80 ? 8.087 3.840 -9.818 1.00 81.38 80 ILE A CA 1
ATOM 620 C C . ILE A 1 80 ? 9.517 3.372 -10.004 1.00 81.38 80 ILE A C 1
ATOM 622 O O . ILE A 1 80 ? 9.899 2.317 -9.505 1.00 81.38 80 ILE A O 1
ATOM 626 N N . MET A 1 81 ? 10.297 4.134 -10.758 1.00 73.56 81 MET A N 1
ATOM 627 C CA . MET A 1 81 ? 11.705 3.834 -11.014 1.00 73.56 81 MET A CA 1
ATOM 628 C C . MET A 1 81 ? 12.596 4.632 -10.064 1.00 73.56 81 MET A C 1
ATOM 630 O O . MET A 1 81 ? 12.213 5.717 -9.635 1.00 73.56 81 MET A O 1
ATOM 634 N N . ASP A 1 82 ? 13.813 4.144 -9.783 1.00 65.19 82 ASP A N 1
ATOM 635 C CA . ASP A 1 82 ? 14.845 4.841 -8.982 1.00 65.19 82 ASP A CA 1
ATOM 636 C C . ASP A 1 82 ? 15.433 6.070 -9.719 1.00 65.19 82 ASP A C 1
ATOM 638 O O . ASP A 1 82 ? 16.630 6.353 -9.694 1.00 65.19 82 ASP A O 1
ATOM 642 N N . ARG A 1 83 ? 14.585 6.839 -10.403 1.00 65.62 83 ARG A N 1
ATOM 643 C CA . ARG A 1 83 ? 14.922 8.160 -10.916 1.00 65.62 83 ARG A CA 1
ATOM 644 C C . ARG A 1 83 ? 14.660 9.135 -9.782 1.00 65.62 83 ARG A C 1
ATOM 646 O O . ARG A 1 83 ? 13.554 9.644 -9.647 1.00 65.62 83 ARG A O 1
ATOM 653 N N . ALA A 1 84 ? 15.688 9.393 -8.979 1.00 56.62 84 ALA A N 1
ATOM 654 C CA . ALA A 1 84 ? 15.657 10.253 -7.789 1.00 56.62 84 ALA A CA 1
ATOM 655 C C . ALA A 1 84 ? 15.165 11.709 -8.016 1.00 56.62 84 ALA A C 1
ATOM 657 O O . ALA A 1 84 ? 15.208 12.515 -7.095 1.00 56.62 84 ALA A O 1
ATOM 658 N N . LEU A 1 85 ? 14.710 12.057 -9.224 1.00 67.19 85 LEU A N 1
ATOM 659 C CA . LEU A 1 85 ? 14.252 13.383 -9.636 1.00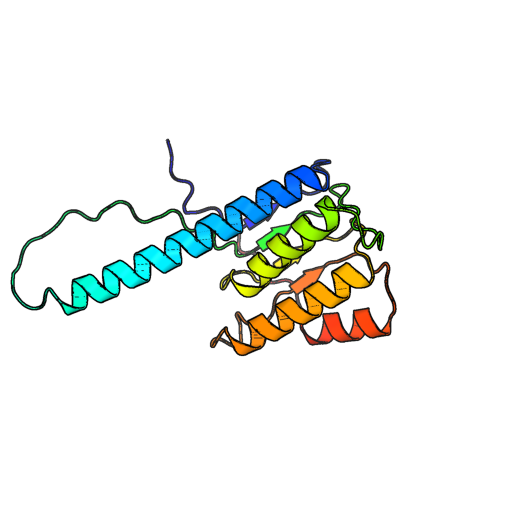 67.19 85 LEU A CA 1
ATOM 660 C C . LEU A 1 85 ? 12.917 13.357 -10.403 1.00 67.19 85 LEU A C 1
ATOM 662 O O . LEU A 1 85 ? 12.491 14.395 -10.904 1.00 67.19 85 LEU A O 1
ATOM 666 N N . ASP A 1 86 ? 12.252 12.203 -10.533 1.00 86.12 86 ASP A N 1
ATOM 667 C CA . ASP A 1 86 ? 10.918 12.178 -11.137 1.00 86.12 86 ASP A CA 1
ATOM 668 C C . ASP A 1 86 ? 9.877 12.651 -10.115 1.00 86.12 86 ASP A C 1
ATOM 670 O O . ASP A 1 86 ? 9.538 11.943 -9.163 1.00 86.12 86 ASP A O 1
ATOM 674 N N . VAL A 1 87 ? 9.369 13.865 -10.333 1.00 86.88 87 VAL A N 1
ATOM 675 C CA . VAL A 1 87 ? 8.374 14.523 -9.477 1.00 86.88 87 VAL A CA 1
ATOM 676 C C . VAL A 1 87 ? 7.151 13.632 -9.255 1.00 86.88 87 VAL A C 1
ATOM 678 O O . VAL A 1 87 ? 6.682 13.527 -8.126 1.00 86.88 87 VAL A O 1
ATOM 681 N N . LYS A 1 88 ? 6.683 12.909 -10.281 1.00 89.31 88 LYS A N 1
ATOM 682 C CA . LYS A 1 88 ? 5.510 12.033 -10.138 1.00 89.31 88 LYS A CA 1
ATOM 683 C C . LYS A 1 88 ? 5.805 10.826 -9.254 1.00 89.31 88 LYS A C 1
ATOM 685 O O . LYS A 1 88 ? 4.944 10.395 -8.494 1.00 89.31 88 LYS A O 1
ATOM 690 N N . CYS A 1 89 ? 7.019 10.280 -9.321 1.00 89.12 89 CYS A N 1
ATOM 691 C CA . CYS A 1 89 ? 7.421 9.194 -8.426 1.00 89.12 89 CYS A CA 1
ATOM 692 C C . CYS A 1 89 ? 7.458 9.671 -6.966 1.00 89.12 89 CYS A C 1
ATOM 694 O O . CYS A 1 89 ? 7.006 8.949 -6.078 1.00 89.12 89 CYS A O 1
ATOM 696 N N . ILE A 1 90 ? 7.949 10.891 -6.724 1.00 89.12 90 ILE A N 1
ATOM 697 C CA . ILE A 1 90 ? 7.981 11.504 -5.389 1.00 89.12 90 ILE A CA 1
ATOM 698 C C . ILE A 1 90 ? 6.557 11.735 -4.869 1.00 89.12 90 ILE A C 1
ATOM 700 O O . ILE A 1 90 ? 6.242 11.285 -3.768 1.00 89.12 90 ILE A O 1
ATOM 704 N N . GLU A 1 91 ? 5.685 12.352 -5.672 1.00 91.69 91 GLU A N 1
ATOM 705 C CA . GLU A 1 91 ? 4.276 12.584 -5.323 1.00 91.69 91 GLU A CA 1
ATOM 706 C C . GLU A 1 91 ? 3.548 11.276 -5.013 1.00 91.69 91 GLU A C 1
ATOM 708 O O . GLU A 1 91 ? 2.868 11.164 -3.991 1.00 91.69 91 GLU A O 1
ATOM 713 N N . PHE A 1 92 ? 3.718 10.254 -5.859 1.00 92.12 92 PHE A N 1
ATOM 714 C CA . PHE A 1 92 ? 3.139 8.942 -5.596 1.00 92.12 92 PHE A CA 1
ATOM 715 C C . PHE A 1 92 ? 3.596 8.407 -4.243 1.00 92.12 92 PHE A C 1
ATOM 717 O O . PHE A 1 92 ? 2.759 8.011 -3.434 1.00 92.12 92 PHE A O 1
ATOM 724 N N . ILE A 1 93 ? 4.908 8.397 -3.986 1.00 91.88 93 ILE A N 1
ATOM 725 C CA . ILE A 1 93 ? 5.458 7.860 -2.741 1.00 91.88 93 ILE A CA 1
ATOM 726 C C . ILE A 1 93 ? 4.898 8.624 -1.543 1.00 91.88 93 ILE A C 1
ATOM 728 O O . ILE A 1 93 ? 4.511 7.990 -0.561 1.00 91.88 93 ILE A O 1
ATOM 732 N N . GLU A 1 94 ? 4.804 9.949 -1.629 1.00 92.50 94 GLU A N 1
ATOM 733 C CA . GLU A 1 94 ? 4.243 10.794 -0.580 1.00 92.50 94 GLU A CA 1
ATOM 734 C C . GLU A 1 94 ? 2.789 10.421 -0.266 1.00 92.50 94 GLU A C 1
ATOM 736 O O . GLU A 1 94 ? 2.483 10.037 0.868 1.00 92.50 94 GLU A O 1
ATOM 741 N N . TYR A 1 95 ? 1.892 10.466 -1.256 1.00 94.25 95 TYR A N 1
ATOM 742 C CA . TYR A 1 95 ? 0.468 10.203 -1.030 1.00 94.25 95 TYR A CA 1
ATOM 743 C C . TYR A 1 95 ? 0.190 8.748 -0.669 1.00 94.25 95 TYR A C 1
ATOM 745 O O . TYR A 1 95 ? -0.593 8.470 0.242 1.00 94.25 95 TYR A O 1
ATOM 753 N N . PHE A 1 96 ? 0.874 7.810 -1.320 1.00 93.50 96 PHE A N 1
ATOM 754 C CA . PHE A 1 96 ? 0.751 6.391 -1.025 1.00 93.50 96 PHE A CA 1
ATOM 755 C C . PHE A 1 96 ? 1.190 6.069 0.407 1.00 93.50 96 PHE A C 1
ATOM 757 O O . PHE A 1 96 ? 0.470 5.406 1.159 1.00 93.50 96 PHE A O 1
ATOM 764 N N . CYS A 1 97 ? 2.351 6.579 0.828 1.00 94.00 97 CYS A N 1
ATOM 765 C CA . CYS A 1 97 ? 2.854 6.356 2.179 1.00 94.00 97 CYS A CA 1
ATOM 766 C C . CYS A 1 97 ? 1.998 7.068 3.229 1.00 94.00 97 CYS A C 1
ATOM 768 O O . CYS A 1 97 ? 1.748 6.497 4.291 1.00 94.00 97 CYS A O 1
ATOM 770 N N . ASN A 1 98 ? 1.509 8.278 2.948 1.00 93.50 98 ASN A N 1
ATOM 771 C CA . ASN A 1 98 ? 0.589 8.980 3.841 1.00 93.50 98 ASN A CA 1
ATOM 772 C C . ASN A 1 98 ? -0.716 8.202 4.019 1.00 93.50 98 ASN A C 1
ATOM 774 O O . ASN A 1 98 ? -1.160 8.002 5.151 1.00 93.50 98 ASN A O 1
ATOM 778 N N . TYR A 1 99 ? -1.278 7.664 2.937 1.00 93.00 99 TYR A N 1
ATOM 779 C CA . TYR A 1 99 ? -2.441 6.791 3.021 1.00 93.00 99 TYR A CA 1
ATOM 780 C C . TYR A 1 99 ? -2.169 5.560 3.900 1.00 93.00 99 TYR A C 1
ATOM 782 O O . TYR A 1 99 ? -2.927 5.280 4.830 1.00 93.00 99 TYR A O 1
ATOM 790 N N . LEU A 1 100 ? -1.042 4.868 3.688 1.00 92.31 100 LEU A N 1
ATOM 791 C CA . LEU A 1 100 ? -0.649 3.713 4.503 1.00 92.31 100 LEU A CA 1
ATOM 792 C C . LEU A 1 100 ? -0.522 4.041 5.996 1.00 92.31 100 LEU A C 1
ATOM 794 O O . LEU A 1 100 ? -0.834 3.193 6.833 1.00 92.31 100 LEU A O 1
ATOM 798 N N . LYS A 1 101 ? -0.083 5.247 6.358 1.00 91.38 101 LYS A N 1
ATOM 799 C CA . LYS A 1 101 ? 0.003 5.682 7.762 1.00 91.38 101 LYS A CA 1
ATOM 800 C C . LYS A 1 101 ? -1.375 5.944 8.371 1.00 91.38 101 LYS A C 1
ATOM 802 O O . LYS A 1 101 ? -1.587 5.631 9.543 1.00 91.38 101 LYS A O 1
ATOM 807 N N . LEU A 1 102 ? -2.290 6.512 7.584 1.00 88.31 102 LEU A N 1
ATOM 808 C CA . LEU A 1 102 ? -3.559 7.068 8.057 1.00 88.31 102 LEU A CA 1
ATOM 809 C C . LEU A 1 102 ? -4.744 6.093 7.994 1.00 88.31 102 LEU A C 1
ATOM 811 O O . LEU A 1 102 ? -5.614 6.169 8.859 1.00 88.31 102 LEU A O 1
ATOM 815 N N . ALA A 1 103 ? -4.787 5.189 7.011 1.00 88.06 103 ALA A N 1
ATOM 816 C CA . ALA A 1 103 ? -5.951 4.349 6.708 1.00 88.06 103 ALA A CA 1
ATOM 817 C C . ALA A 1 103 ? -6.149 3.221 7.731 1.00 88.06 103 ALA A C 1
ATOM 819 O O . ALA A 1 103 ? -5.640 2.115 7.542 1.00 88.06 103 ALA A O 1
ATOM 820 N N . LYS A 1 104 ? -6.823 3.474 8.855 1.00 85.50 104 LYS A N 1
ATOM 821 C CA . LYS A 1 104 ? -6.849 2.567 10.022 1.00 85.50 104 LYS A CA 1
ATOM 822 C C . LYS A 1 104 ? -7.523 1.232 9.721 1.00 85.50 104 LYS A C 1
ATOM 824 O O . LYS A 1 104 ? -7.137 0.222 10.315 1.00 85.50 104 LYS A O 1
ATOM 829 N N . ASP A 1 105 ? -8.471 1.216 8.793 1.00 86.69 105 ASP A N 1
ATOM 830 C CA . ASP A 1 105 ? -9.218 0.014 8.432 1.00 86.69 105 ASP A CA 1
ATOM 831 C C . ASP A 1 105 ? -8.592 -0.820 7.315 1.00 86.69 105 ASP A C 1
ATOM 833 O O . ASP A 1 105 ? -8.999 -1.972 7.132 1.00 86.69 105 ASP A O 1
ATOM 837 N N . LEU A 1 106 ? -7.565 -0.302 6.636 1.00 90.19 106 LEU A N 1
ATOM 838 C CA . LEU A 1 106 ? -6.871 -1.028 5.577 1.00 90.19 106 LEU A CA 1
ATOM 839 C C . LEU A 1 106 ? -6.249 -2.323 6.110 1.00 90.19 106 LEU A C 1
ATOM 841 O O . LEU A 1 106 ? -5.393 -2.308 6.998 1.00 90.19 106 LEU A O 1
ATOM 845 N N . GLN A 1 107 ? -6.657 -3.452 5.530 1.00 90.44 107 GLN A N 1
ATOM 846 C CA . GLN A 1 107 ? -6.122 -4.780 5.840 1.00 90.44 107 GLN A CA 1
ATOM 847 C C . GLN A 1 107 ? -5.465 -5.459 4.648 1.00 90.44 107 GLN A C 1
ATOM 849 O O . GLN A 1 107 ? -4.631 -6.342 4.851 1.00 90.44 107 GLN A O 1
ATOM 854 N N . TRP A 1 108 ? -5.820 -5.076 3.423 1.00 92.50 108 TRP A N 1
ATOM 855 C CA . TRP A 1 108 ? -5.228 -5.647 2.220 1.00 92.50 108 TRP A CA 1
ATOM 856 C C . TRP A 1 108 ? -4.960 -4.585 1.165 1.00 92.50 108 TRP A C 1
ATOM 858 O O . TRP A 1 108 ? -5.834 -3.784 0.838 1.00 92.50 108 TRP A O 1
ATOM 868 N N . L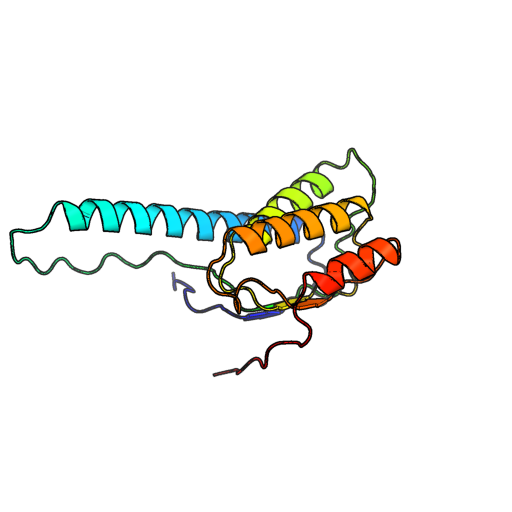EU A 1 109 ? -3.749 -4.623 0.624 1.00 93.38 109 LEU A N 1
ATOM 869 C CA . LEU A 1 109 ? -3.326 -3.802 -0.488 1.00 93.38 109 LEU A CA 1
ATOM 870 C C . LEU A 1 109 ? -2.599 -4.673 -1.510 1.00 93.38 109 LEU A C 1
ATOM 872 O O . LEU A 1 109 ? -1.596 -5.308 -1.187 1.00 93.38 109 LEU A O 1
ATOM 876 N N . ASN A 1 110 ? -3.109 -4.712 -2.733 1.00 93.75 110 ASN A N 1
ATOM 877 C CA . ASN A 1 110 ? -2.478 -5.429 -3.831 1.00 93.75 110 ASN A CA 1
ATOM 878 C C . ASN A 1 110 ? -1.983 -4.442 -4.887 1.00 93.75 110 ASN A C 1
ATOM 880 O O . ASN A 1 110 ? -2.757 -3.702 -5.483 1.00 93.75 110 ASN A O 1
ATOM 884 N N . PHE A 1 111 ? -0.675 -4.467 -5.089 1.00 92.81 111 PHE A N 1
ATOM 885 C CA . PHE A 1 111 ? 0.097 -3.722 -6.072 1.00 92.81 111 PHE A CA 1
ATOM 886 C C . PHE A 1 111 ? 0.937 -4.658 -6.952 1.00 92.81 111 PHE A C 1
ATOM 888 O O . PHE A 1 111 ? 1.873 -4.215 -7.614 1.00 92.81 111 PHE A O 1
ATOM 895 N N . PHE A 1 112 ? 0.624 -5.953 -6.969 1.00 92.94 112 PHE A N 1
ATOM 896 C CA . PHE A 1 112 ? 1.306 -6.935 -7.800 1.00 92.94 112 PHE A CA 1
ATOM 897 C C . PHE A 1 112 ? 1.221 -6.551 -9.286 1.00 92.94 112 PHE A C 1
ATOM 899 O O . PHE A 1 112 ? 0.285 -5.890 -9.724 1.00 92.94 112 PHE A O 1
ATOM 906 N N . GLY A 1 113 ? 2.213 -6.936 -10.077 1.00 91.38 113 GLY A N 1
ATOM 907 C CA . GLY A 1 113 ? 2.305 -6.565 -11.491 1.00 91.38 113 GLY A CA 1
ATOM 908 C C . GLY A 1 113 ? 2.583 -5.080 -11.756 1.00 91.38 113 GLY A C 1
ATOM 909 O O . GLY A 1 113 ? 2.440 -4.657 -12.895 1.00 91.38 113 GLY A O 1
ATOM 910 N N . ASN A 1 114 ? 2.955 -4.303 -10.736 1.00 91.31 114 ASN A N 1
ATOM 911 C CA . ASN A 1 114 ? 3.491 -2.950 -10.881 1.00 91.31 114 ASN A CA 1
ATOM 912 C C . ASN A 1 114 ? 4.978 -2.937 -10.506 1.00 91.31 114 ASN A C 1
ATOM 914 O O . ASN A 1 114 ? 5.452 -3.826 -9.793 1.00 91.31 114 ASN A O 1
ATOM 918 N N . GLU A 1 115 ? 5.702 -1.912 -10.940 1.00 90.12 115 GLU A N 1
ATOM 919 C CA . GLU A 1 115 ? 7.139 -1.794 -10.713 1.00 90.12 115 GLU A CA 1
ATOM 920 C C . GLU A 1 115 ? 7.404 -0.813 -9.571 1.00 90.12 115 GLU A C 1
ATOM 922 O O . GLU A 1 115 ? 7.182 0.391 -9.691 1.00 90.12 115 GLU A O 1
ATOM 927 N N . ILE A 1 116 ? 7.860 -1.349 -8.437 1.00 88.75 116 ILE A N 1
ATOM 928 C CA . ILE A 1 116 ? 8.226 -0.571 -7.252 1.00 88.75 116 ILE A CA 1
ATOM 929 C C . ILE A 1 116 ? 9.744 -0.605 -7.101 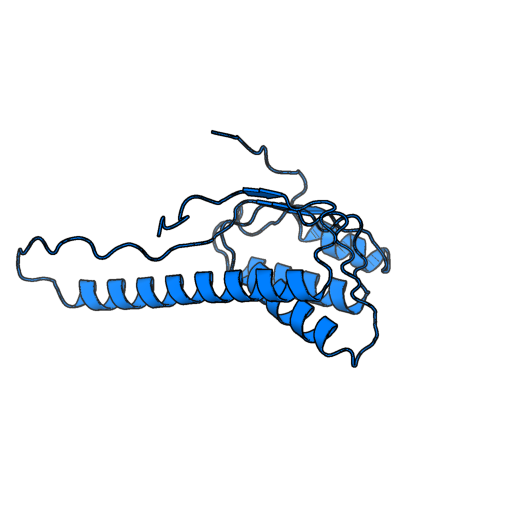1.00 88.75 116 ILE A C 1
ATOM 931 O O . ILE A 1 116 ? 10.327 -1.679 -6.942 1.00 88.75 116 ILE A O 1
ATOM 935 N N . SER A 1 117 ? 10.377 0.565 -7.116 1.00 89.44 117 SER A N 1
ATOM 936 C CA . SER A 1 117 ? 11.823 0.675 -6.954 1.00 89.44 117 SER A CA 1
ATOM 937 C C . SER A 1 117 ? 12.312 0.369 -5.534 1.00 89.44 117 SER A C 1
ATOM 939 O O . SER A 1 117 ? 11.530 0.217 -4.588 1.00 89.44 117 SER A O 1
ATOM 941 N N . THR A 1 118 ? 13.637 0.345 -5.359 1.00 90.19 118 THR A N 1
ATOM 942 C CA . THR A 1 118 ? 14.260 0.200 -4.038 1.00 90.19 118 THR A CA 1
ATOM 943 C C . THR A 1 118 ? 13.876 1.354 -3.110 1.00 90.19 118 THR A C 1
ATOM 945 O O . THR A 1 118 ? 13.505 1.120 -1.956 1.00 90.19 118 THR A O 1
ATOM 948 N N . PHE A 1 119 ? 13.903 2.591 -3.614 1.00 89.06 119 PHE A N 1
ATOM 949 C CA . PHE A 1 119 ? 13.483 3.772 -2.859 1.00 89.06 119 PHE A CA 1
ATOM 950 C C . PHE A 1 119 ? 11.996 3.717 -2.465 1.00 89.06 119 PHE A C 1
ATOM 952 O O . PHE A 1 119 ? 11.636 3.996 -1.314 1.00 89.06 119 PHE A O 1
ATOM 959 N N . GLY A 1 120 ? 11.131 3.280 -3.388 1.00 89.75 120 GLY A N 1
ATOM 960 C CA . GLY A 1 120 ? 9.711 3.060 -3.113 1.00 89.75 120 GLY A CA 1
ATOM 961 C C . GLY A 1 120 ? 9.495 2.030 -2.000 1.00 89.75 120 GLY A C 1
ATOM 962 O O . GLY A 1 120 ? 8.781 2.297 -1.033 1.00 89.75 120 GLY A O 1
ATOM 963 N N . ALA A 1 121 ? 10.175 0.884 -2.072 1.00 90.94 121 ALA A N 1
ATOM 964 C CA . ALA A 1 121 ? 10.081 -0.167 -1.059 1.00 90.94 121 ALA A CA 1
ATOM 965 C C . ALA A 1 121 ? 10.533 0.307 0.335 1.00 90.94 121 ALA A C 1
ATOM 967 O O . ALA A 1 121 ? 9.850 0.044 1.328 1.00 90.94 121 ALA A O 1
ATOM 968 N N . GLN A 1 122 ? 11.640 1.053 0.427 1.00 93.12 122 GLN A N 1
ATOM 969 C CA . GLN A 1 122 ? 12.107 1.643 1.690 1.00 93.12 122 GLN A CA 1
ATOM 970 C C . GLN A 1 122 ? 11.084 2.618 2.286 1.00 93.12 122 GLN A C 1
ATOM 972 O O . GLN A 1 122 ? 10.821 2.594 3.492 1.00 93.12 122 GLN A O 1
ATOM 977 N N . SER A 1 123 ? 10.464 3.439 1.439 1.00 93.06 123 SER A N 1
ATOM 978 C CA . SER A 1 123 ? 9.431 4.392 1.852 1.00 93.06 123 SER A CA 1
ATOM 979 C C . SER A 1 123 ? 8.197 3.678 2.411 1.00 93.06 123 SER A C 1
ATOM 981 O O . SER A 1 123 ? 7.697 4.042 3.478 1.00 93.06 123 SER A O 1
ATOM 983 N N . ILE A 1 124 ? 7.773 2.585 1.771 1.00 93.56 124 ILE A N 1
ATOM 984 C CA . ILE A 1 124 ? 6.672 1.735 2.246 1.00 93.56 124 ILE A CA 1
ATOM 985 C C . ILE A 1 124 ? 7.008 1.101 3.602 1.00 93.56 124 ILE A C 1
ATOM 987 O O . ILE A 1 124 ? 6.185 1.131 4.520 1.00 93.56 124 ILE A O 1
ATOM 991 N N . ILE A 1 125 ? 8.219 0.558 3.765 1.00 93.88 125 ILE A N 1
ATOM 992 C CA . ILE A 1 125 ? 8.696 -0.010 5.038 1.00 93.88 125 ILE A CA 1
ATOM 993 C C . ILE A 1 125 ? 8.631 1.040 6.153 1.00 93.88 125 ILE A C 1
ATOM 995 O O . ILE A 1 125 ? 8.131 0.758 7.249 1.00 93.88 125 ILE A O 1
ATOM 999 N N . SER A 1 126 ? 9.095 2.259 5.872 1.00 94.75 126 SER A N 1
ATOM 1000 C CA . SER A 1 126 ? 9.042 3.381 6.812 1.00 94.75 126 SER A CA 1
ATOM 1001 C C . SER A 1 126 ? 7.598 3.717 7.204 1.00 94.75 126 SER A C 1
ATOM 1003 O O . SER A 1 126 ? 7.270 3.768 8.393 1.00 94.75 126 SER A O 1
ATOM 1005 N N . ALA A 1 127 ? 6.698 3.828 6.221 1.00 94.44 127 ALA A N 1
ATOM 1006 C CA . ALA A 1 127 ? 5.283 4.118 6.439 1.00 94.44 127 ALA A CA 1
ATOM 1007 C C . ALA A 1 127 ? 4.576 3.050 7.290 1.00 94.44 127 ALA A C 1
ATOM 1009 O O . ALA A 1 127 ? 3.883 3.377 8.256 1.00 94.44 127 ALA A O 1
ATOM 1010 N N . LEU A 1 128 ? 4.788 1.765 6.987 1.00 93.00 128 LEU A N 1
ATOM 1011 C CA . LEU A 1 128 ? 4.225 0.655 7.764 1.00 93.00 128 LEU A CA 1
ATOM 1012 C C . LEU A 1 128 ? 4.796 0.604 9.188 1.00 93.00 128 LEU A C 1
ATOM 1014 O O . LEU A 1 128 ? 4.075 0.307 10.146 1.00 93.00 128 LEU A O 1
ATOM 1018 N N . THR A 1 129 ? 6.077 0.933 9.351 1.00 93.19 129 THR A N 1
ATOM 1019 C CA . THR A 1 129 ? 6.716 1.026 10.669 1.00 93.19 129 THR A CA 1
ATOM 1020 C C . THR A 1 129 ? 6.081 2.133 11.504 1.00 93.19 129 THR A C 1
ATOM 1022 O O . THR A 1 129 ? 5.747 1.907 12.669 1.00 93.19 129 THR A O 1
ATOM 1025 N N . GLU A 1 130 ? 5.860 3.310 10.924 1.00 92.38 130 GLU A N 1
ATOM 1026 C CA . GLU A 1 130 ? 5.190 4.431 11.586 1.00 92.38 130 GLU A CA 1
ATOM 1027 C C . GLU A 1 130 ? 3.743 4.081 11.961 1.00 92.38 130 GLU A C 1
ATOM 1029 O O . GLU A 1 130 ? 3.359 4.206 13.127 1.00 92.38 130 GLU A O 1
ATOM 1034 N N . ARG A 1 131 ? 2.980 3.507 11.021 1.00 90.06 131 ARG A N 1
ATOM 1035 C CA . ARG A 1 131 ? 1.623 2.983 11.250 1.00 90.06 131 ARG A CA 1
ATOM 1036 C C . ARG A 1 131 ? 1.564 2.039 12.457 1.00 90.06 131 ARG A C 1
ATOM 1038 O O . ARG A 1 131 ? 0.653 2.106 13.284 1.00 90.06 131 ARG A O 1
ATOM 1045 N N . SER A 1 132 ? 2.550 1.150 12.591 1.00 88.56 132 SER A N 1
ATOM 1046 C CA . SER A 1 132 ? 2.608 0.175 13.687 1.00 88.56 132 SER A CA 1
ATOM 1047 C C . SER A 1 132 ? 2.782 0.820 15.073 1.00 88.56 132 SER A C 1
ATOM 1049 O O . SER A 1 132 ? 2.402 0.215 16.087 1.00 88.56 132 SER A O 1
ATOM 1051 N N . LYS A 1 133 ? 3.334 2.041 15.124 1.00 89.62 133 LYS A N 1
ATOM 1052 C CA . LYS A 1 133 ? 3.516 2.835 16.346 1.00 89.62 133 LYS A CA 1
ATOM 1053 C C . LYS A 1 133 ? 2.250 3.620 16.693 1.00 89.62 133 LYS A C 1
ATOM 1055 O O . LYS A 1 133 ? 1.916 3.720 17.871 1.00 89.62 133 LYS A O 1
ATOM 1060 N N . THR A 1 134 ? 1.531 4.130 15.693 1.00 86.06 134 THR A N 1
ATOM 1061 C CA . THR A 1 134 ? 0.370 5.016 15.885 1.00 86.06 134 THR A CA 1
ATOM 1062 C C . THR A 1 134 ? -0.939 4.262 16.134 1.00 86.06 134 THR A C 1
ATOM 1064 O O . THR A 1 134 ? -1.731 4.654 16.994 1.00 86.06 134 THR A O 1
ATOM 1067 N N . ILE A 1 135 ? -1.182 3.147 15.439 1.00 82.56 135 ILE A N 1
ATOM 1068 C CA . ILE A 1 135 ? -2.436 2.390 15.567 1.00 82.56 135 ILE A CA 1
ATOM 1069 C C . ILE A 1 135 ? -2.418 1.535 16.836 1.00 82.56 135 ILE A C 1
ATOM 1071 O O . ILE A 1 135 ? -1.616 0.622 16.969 1.00 82.56 135 ILE A O 1
ATOM 1075 N N . LYS A 1 136 ? -3.345 1.747 17.776 1.00 80.75 136 LYS A N 1
ATOM 1076 C CA . LYS A 1 136 ? -3.384 0.964 19.033 1.00 80.75 136 LYS A CA 1
ATOM 1077 C C . LYS A 1 136 ? -3.801 -0.496 18.824 1.00 80.75 136 LYS A C 1
ATOM 1079 O O . LYS A 1 136 ? -3.253 -1.403 19.454 1.00 80.75 136 LYS A O 1
ATOM 1084 N N . ASN A 1 137 ? -4.761 -0.742 17.936 1.00 79.56 137 ASN A N 1
ATOM 1085 C CA . ASN A 1 137 ? -5.308 -2.074 17.699 1.00 79.56 137 ASN A CA 1
ATOM 1086 C C . ASN A 1 137 ? -4.330 -2.948 16.898 1.00 79.56 137 ASN A C 1
ATOM 1088 O O . ASN A 1 137 ? -4.096 -2.719 15.713 1.00 79.56 137 ASN A O 1
ATOM 1092 N N . LYS A 1 138 ? -3.814 -4.012 17.527 1.00 76.94 138 LYS A N 1
ATOM 1093 C CA . LYS A 1 138 ? -2.851 -4.946 16.916 1.00 76.94 138 LYS A CA 1
ATOM 1094 C C . LYS A 1 138 ? -3.329 -5.559 15.593 1.00 76.94 138 LYS A C 1
ATOM 1096 O O . LYS A 1 138 ? -2.488 -5.841 14.746 1.00 76.94 138 LYS A O 1
ATOM 1101 N N . LYS A 1 139 ? -4.640 -5.757 15.404 1.00 73.06 139 LYS A N 1
ATOM 1102 C CA . LYS A 1 139 ? -5.197 -6.313 14.157 1.00 73.06 139 LYS A CA 1
ATOM 1103 C C . LYS A 1 139 ? -5.167 -5.310 12.997 1.00 73.06 139 LYS A C 1
ATOM 1105 O O . LYS A 1 139 ? -5.027 -5.735 11.863 1.00 73.06 139 LYS A O 1
ATOM 1110 N N . GLN A 1 140 ? -5.251 -4.011 13.288 1.00 76.50 140 GLN A N 1
ATOM 1111 C CA . GLN A 1 140 ? -5.232 -2.919 12.301 1.00 76.50 140 GLN A CA 1
ATOM 1112 C C . GLN A 1 140 ? -3.806 -2.420 11.986 1.00 76.50 140 GLN A C 1
ATOM 1114 O O . GLN A 1 140 ? -3.588 -1.717 11.000 1.00 76.50 140 GLN A O 1
ATOM 1119 N N . LYS A 1 141 ? -2.810 -2.803 12.802 1.00 80.88 141 LYS A N 1
ATOM 1120 C CA . LYS A 1 141 ? -1.392 -2.474 12.567 1.00 80.88 141 LYS A CA 1
ATOM 1121 C C . LYS A 1 141 ? -0.823 -3.119 11.306 1.00 80.88 141 LYS A C 1
ATOM 1123 O O . LYS A 1 141 ? 0.089 -2.559 10.711 1.00 80.88 141 LYS A O 1
ATOM 1128 N N . LYS A 1 142 ? -1.303 -4.314 10.954 1.00 84.81 142 LYS A N 1
ATOM 1129 C CA . LYS A 1 142 ? -0.747 -5.117 9.865 1.00 84.81 142 LYS A CA 1
ATOM 1130 C C . LYS A 1 142 ? -1.619 -5.008 8.626 1.00 84.81 142 LYS A C 1
ATOM 1132 O O . LYS A 1 142 ? -2.808 -5.295 8.692 1.00 84.81 142 LYS A O 1
ATOM 1137 N N . VAL A 1 143 ? -0.985 -4.682 7.508 1.00 89.06 143 VAL A N 1
ATOM 1138 C CA . VAL A 1 143 ? -1.585 -4.710 6.172 1.00 89.06 143 VAL A CA 1
ATOM 1139 C C . VAL A 1 143 ? -1.004 -5.914 5.443 1.00 89.06 143 VAL A C 1
ATOM 1141 O O . VAL A 1 143 ? 0.211 -6.103 5.447 1.00 89.06 143 VAL A O 1
ATOM 1144 N N . PHE A 1 144 ? -1.840 -6.777 4.873 1.00 91.12 144 PHE A N 1
ATOM 1145 C CA . PHE A 1 144 ? -1.376 -7.775 3.913 1.00 91.12 144 PHE A CA 1
ATOM 1146 C C . PHE A 1 144 ? -1.057 -7.049 2.603 1.00 91.12 144 PHE A C 1
ATOM 1148 O O . PHE A 1 144 ? -1.922 -6.354 2.072 1.00 91.12 144 PHE A O 1
ATOM 1155 N N . LEU A 1 145 ? 0.181 -7.162 2.129 1.00 91.31 145 LEU A N 1
ATOM 1156 C CA . LEU A 1 145 ? 0.680 -6.413 0.983 1.00 91.31 145 LEU A CA 1
ATOM 1157 C C . LEU A 1 145 ? 1.183 -7.389 -0.080 1.00 91.31 145 LEU A C 1
ATOM 1159 O O . LEU A 1 145 ? 2.041 -8.221 0.204 1.00 91.31 145 LEU A O 1
ATOM 1163 N N . GLU A 1 146 ? 0.651 -7.268 -1.290 1.00 92.06 146 GLU A N 1
ATOM 1164 C CA . GLU A 1 146 ? 1.109 -8.013 -2.465 1.00 92.06 146 GLU A CA 1
ATOM 1165 C C . GLU A 1 146 ? 1.809 -7.028 -3.401 1.00 92.06 146 GLU A C 1
ATOM 1167 O O . GLU A 1 146 ? 1.180 -6.079 -3.858 1.00 92.06 146 GLU A O 1
ATOM 1172 N N . ILE A 1 147 ? 3.100 -7.221 -3.670 1.00 90.00 147 ILE A N 1
ATOM 1173 C CA . ILE A 1 147 ? 3.882 -6.378 -4.587 1.00 90.00 147 ILE A CA 1
ATOM 1174 C C . ILE A 1 147 ? 4.809 -7.245 -5.432 1.00 90.00 147 ILE A C 1
ATOM 1176 O O . ILE A 1 147 ? 5.237 -8.308 -4.978 1.00 90.00 147 ILE A O 1
ATOM 1180 N N . THR A 1 148 ? 5.147 -6.785 -6.636 1.00 88.12 148 THR A N 1
ATOM 1181 C CA . THR A 1 148 ? 6.216 -7.412 -7.420 1.00 88.12 148 THR A CA 1
ATOM 1182 C C . THR A 1 148 ? 7.570 -6.943 -6.886 1.00 88.12 148 THR A C 1
ATOM 1184 O O . THR A 1 148 ? 7.819 -5.735 -6.847 1.00 88.12 148 THR A O 1
ATOM 1187 N N . PRO A 1 149 ? 8.456 -7.853 -6.452 1.00 79.88 149 PRO A N 1
ATOM 1188 C CA . PRO A 1 149 ? 9.763 -7.462 -5.955 1.00 79.88 149 PRO A CA 1
ATOM 1189 C C . PRO A 1 149 ? 10.701 -7.098 -7.115 1.00 79.88 149 PRO A C 1
ATOM 1191 O O . PRO A 1 149 ? 11.152 -7.970 -7.851 1.00 79.88 149 PRO A O 1
ATOM 1194 N N . HIS A 1 150 ? 11.034 -5.811 -7.233 1.00 85.31 150 HIS A N 1
ATOM 1195 C CA . HIS A 1 150 ? 12.097 -5.289 -8.111 1.00 85.31 150 HIS A CA 1
ATOM 1196 C C . HIS A 1 150 ? 13.255 -4.673 -7.303 1.00 85.31 150 HIS A C 1
ATOM 1198 O O . HIS A 1 150 ? 13.932 -3.745 -7.733 1.00 85.31 150 HIS A O 1
ATOM 1204 N N . PHE A 1 151 ? 13.474 -5.188 -6.096 1.00 88.12 151 PHE A N 1
ATOM 1205 C CA . PHE A 1 151 ? 14.459 -4.713 -5.123 1.00 88.12 151 PHE A CA 1
ATOM 1206 C C . PHE A 1 151 ? 15.089 -5.911 -4.399 1.00 88.12 151 PHE A C 1
ATOM 1208 O O . PHE A 1 151 ? 14.718 -7.064 -4.626 1.00 88.12 151 PHE A O 1
ATOM 1215 N N . SER A 1 152 ? 16.071 -5.655 -3.531 1.00 90.00 152 SER A N 1
ATOM 1216 C CA . SER A 1 152 ? 16.851 -6.717 -2.884 1.00 90.00 152 SER A CA 1
ATOM 1217 C C . SER A 1 152 ? 16.008 -7.646 -1.998 1.00 90.00 152 SER A C 1
ATOM 1219 O O . SER A 1 152 ? 15.039 -7.231 -1.357 1.00 90.00 152 SER A O 1
ATOM 1221 N N . SER A 1 153 ? 16.437 -8.906 -1.886 1.00 89.38 153 SER A N 1
ATOM 1222 C CA . SER A 1 153 ? 15.818 -9.903 -0.998 1.00 89.38 153 SER A CA 1
ATOM 1223 C C . SER A 1 153 ? 15.765 -9.439 0.462 1.00 89.38 153 SER A C 1
ATOM 1225 O O . SER A 1 153 ? 14.758 -9.628 1.133 1.00 89.38 153 SER A O 1
ATOM 1227 N N . SER A 1 154 ? 16.801 -8.741 0.934 1.00 92.62 154 SER A N 1
ATOM 1228 C CA . SER A 1 154 ? 16.835 -8.165 2.285 1.00 92.62 154 SER A CA 1
ATOM 1229 C C . SER A 1 154 ? 15.693 -7.172 2.535 1.00 92.62 154 SER A C 1
ATOM 1231 O O . SER A 1 154 ? 15.073 -7.191 3.600 1.00 92.62 154 SER A O 1
ATOM 1233 N N . LEU A 1 155 ? 15.374 -6.317 1.556 1.00 90.88 155 LEU A N 1
ATOM 1234 C CA . LEU A 1 155 ? 14.242 -5.391 1.667 1.00 90.88 155 LEU A CA 1
ATOM 1235 C C . LEU A 1 155 ? 12.906 -6.128 1.607 1.00 90.88 155 LEU A C 1
ATOM 1237 O O . LEU A 1 155 ? 11.996 -5.802 2.369 1.00 90.88 155 LEU A O 1
ATOM 1241 N N . TYR A 1 156 ? 12.807 -7.155 0.764 1.00 90.12 156 TYR A N 1
ATOM 1242 C CA . TYR A 1 156 ? 11.632 -8.020 0.722 1.00 90.12 156 TYR A CA 1
ATOM 1243 C C . TYR A 1 156 ? 11.367 -8.684 2.082 1.00 90.12 156 TYR A C 1
ATOM 1245 O O . TYR A 1 156 ? 10.258 -8.599 2.610 1.00 90.12 156 TYR A O 1
ATOM 1253 N N . ASP A 1 157 ? 12.396 -9.244 2.716 1.00 89.69 157 ASP A N 1
ATOM 1254 C CA . ASP A 1 157 ? 12.283 -9.878 4.032 1.00 89.69 157 ASP A CA 1
ATOM 1255 C C . ASP A 1 157 ? 11.862 -8.891 5.129 1.00 89.69 157 ASP A C 1
ATOM 1257 O O . ASP A 1 157 ? 11.091 -9.238 6.030 1.00 89.69 157 ASP A O 1
ATOM 1261 N N . GLN A 1 158 ? 12.356 -7.650 5.077 1.00 91.69 158 GLN A N 1
ATOM 1262 C CA . GLN A 1 158 ? 11.929 -6.588 5.993 1.00 91.69 158 GLN A CA 1
ATOM 1263 C C . GLN A 1 158 ? 10.453 -6.246 5.802 1.00 91.69 158 GLN A C 1
ATOM 1265 O O . GLN A 1 158 ? 9.713 -6.144 6.784 1.00 91.69 158 GLN A O 1
ATOM 1270 N N . LEU A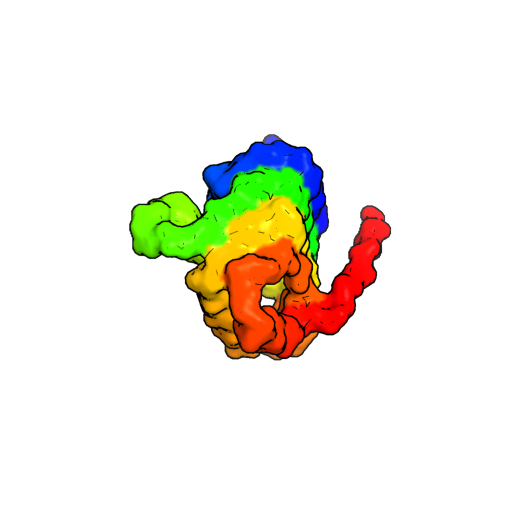 1 159 ? 10.012 -6.120 4.552 1.00 90.00 159 LEU A N 1
ATOM 1271 C CA . LEU A 1 159 ? 8.627 -5.816 4.231 1.00 90.00 159 LEU A CA 1
ATOM 1272 C C . LEU A 1 159 ? 7.683 -6.917 4.730 1.00 90.00 159 LEU A C 1
ATOM 1274 O O . LEU A 1 159 ? 6.731 -6.624 5.451 1.00 90.00 159 LEU A O 1
ATOM 1278 N N . ILE A 1 160 ? 7.995 -8.186 4.450 1.00 88.25 160 ILE A N 1
ATOM 1279 C CA . ILE A 1 160 ? 7.175 -9.333 4.869 1.00 88.25 160 ILE A CA 1
ATOM 1280 C C . ILE A 1 160 ? 7.053 -9.440 6.400 1.00 88.25 160 ILE A C 1
ATOM 1282 O O . ILE A 1 160 ? 6.021 -9.871 6.923 1.00 88.25 160 ILE A O 1
ATOM 1286 N N . LYS A 1 161 ? 8.068 -9.009 7.162 1.00 89.12 161 LYS A N 1
ATOM 1287 C CA . LYS A 1 161 ? 7.996 -8.960 8.637 1.00 89.12 161 LYS A CA 1
ATOM 1288 C C . LYS A 1 161 ? 6.978 -7.933 9.147 1.00 89.12 161 LYS A C 1
ATOM 1290 O O . LYS A 1 161 ? 6.385 -8.143 10.212 1.00 89.12 161 LYS A O 1
ATOM 1295 N N . LEU A 1 162 ? 6.777 -6.842 8.408 1.00 87.06 162 LEU A N 1
ATOM 1296 C CA . LEU A 1 162 ? 5.863 -5.753 8.763 1.00 87.06 162 LEU A CA 1
ATOM 1297 C C . LEU A 1 162 ? 4.423 -6.009 8.299 1.00 87.06 162 LEU A C 1
ATOM 1299 O O . LEU A 1 162 ? 3.482 -5.470 8.887 1.00 87.06 162 LEU A O 1
ATOM 1303 N N . THR A 1 163 ? 4.230 -6.859 7.293 1.00 85.94 163 THR A N 1
ATOM 1304 C CA . THR A 1 163 ? 2.918 -7.127 6.703 1.00 85.94 163 THR A CA 1
ATOM 1305 C C . THR A 1 163 ? 2.144 -8.231 7.438 1.00 85.94 163 THR A C 1
ATOM 1307 O O . THR A 1 163 ? 2.642 -8.955 8.311 1.00 85.94 163 THR A O 1
ATOM 1310 N N . GLY A 1 164 ? 0.851 -8.347 7.126 1.00 79.56 164 GLY A N 1
ATOM 1311 C CA . GLY A 1 164 ? 0.041 -9.509 7.498 1.00 79.56 164 GLY A CA 1
ATOM 1312 C C . GLY A 1 164 ? 0.572 -10.784 6.832 1.00 79.56 164 GLY A C 1
ATOM 1313 O O . GLY A 1 164 ? 1.186 -10.713 5.775 1.00 79.56 164 GLY A O 1
ATOM 1314 N N . LYS A 1 165 ? 0.342 -11.956 7.442 1.00 74.38 165 LYS A N 1
ATOM 1315 C CA . LYS A 1 165 ? 0.752 -13.252 6.858 1.00 74.38 165 LYS A CA 1
ATOM 1316 C C . LYS A 1 165 ? -0.256 -13.810 5.853 1.00 74.38 165 LYS A C 1
ATOM 1318 O O . LYS A 1 165 ? 0.127 -14.538 4.953 1.00 74.38 165 LYS A O 1
ATOM 1323 N N . ASN A 1 166 ? -1.535 -13.486 6.037 1.00 72.75 166 ASN A N 1
ATOM 1324 C CA . ASN A 1 166 ? -2.630 -14.048 5.258 1.00 72.75 166 ASN A CA 1
ATOM 1325 C C . ASN A 1 166 ? -3.495 -12.926 4.702 1.00 72.75 166 ASN A C 1
ATOM 1327 O O . ASN A 1 166 ? -3.827 -11.984 5.431 1.00 72.75 166 ASN A O 1
ATOM 1331 N N . LYS A 1 167 ? -3.936 -13.098 3.456 1.00 74.06 167 LYS A N 1
ATOM 1332 C CA . LYS A 1 167 ? -5.016 -12.305 2.877 1.00 74.06 167 LYS A CA 1
ATOM 1333 C C . LYS A 1 167 ? -6.263 -12.402 3.771 1.00 74.06 167 LYS A C 1
ATOM 1335 O O . LYS A 1 167 ? -6.658 -13.517 4.135 1.00 74.06 167 LYS A O 1
ATOM 1340 N N . PRO A 1 168 ? -6.886 -11.277 4.165 1.00 71.50 168 PRO A N 1
ATOM 1341 C CA . PRO A 1 168 ? -8.103 -11.315 4.963 1.00 71.50 168 PRO A CA 1
ATOM 1342 C C . PRO A 1 168 ? -9.238 -11.980 4.172 1.00 71.50 168 PRO A C 1
ATOM 1344 O O . PRO A 1 168 ? -9.362 -11.796 2.961 1.00 71.50 168 PRO A O 1
ATOM 1347 N N . LYS A 1 169 ? -10.096 -12.748 4.860 1.00 71.69 169 LYS A N 1
ATOM 1348 C CA . LYS A 1 169 ? -11.316 -13.301 4.253 1.00 71.69 169 LYS A CA 1
ATOM 1349 C C . LYS A 1 169 ? -12.275 -12.151 3.951 1.00 71.69 169 LYS A C 1
ATOM 1351 O O . LYS A 1 169 ? -12.952 -11.660 4.854 1.00 71.69 169 LYS A O 1
ATOM 1356 N N . LEU A 1 170 ? -12.320 -11.732 2.692 1.00 68.12 170 LEU A N 1
ATOM 1357 C CA . LEU A 1 170 ? -13.264 -10.730 2.215 1.00 68.12 170 LEU A CA 1
ATOM 1358 C C . LEU A 1 170 ? -14.655 -11.355 2.211 1.00 68.12 170 LEU A C 1
ATOM 1360 O O . LEU A 1 170 ? -14.960 -12.216 1.391 1.00 68.12 170 LEU A O 1
ATOM 1364 N N . ARG A 1 171 ? -15.487 -10.969 3.176 1.00 55.41 171 ARG A N 1
ATOM 1365 C CA . ARG A 1 171 ? -16.907 -11.310 3.149 1.00 55.41 171 ARG A CA 1
ATOM 1366 C C . ARG A 1 171 ? -17.605 -10.242 2.321 1.00 55.41 171 ARG A C 1
ATOM 1368 O O . ARG A 1 171 ? -17.806 -9.137 2.816 1.00 55.41 171 ARG A O 1
ATOM 1375 N N . LEU A 1 172 ? -17.930 -10.575 1.075 1.00 48.84 172 LEU A N 1
ATOM 1376 C CA . LEU A 1 172 ? -18.956 -9.853 0.329 1.00 48.84 172 LEU A CA 1
ATOM 1377 C C . LEU A 1 172 ? -20.259 -10.072 1.109 1.00 48.84 172 LEU A C 1
ATOM 1379 O O . LEU A 1 172 ? -20.660 -11.218 1.317 1.00 48.84 172 LEU A O 1
ATOM 1383 N N . LYS A 1 173 ? -20.805 -8.999 1.679 1.00 47.25 173 LYS A N 1
ATOM 1384 C CA . LYS A 1 173 ? -22.148 -9.004 2.257 1.00 47.25 173 LYS A CA 1
ATOM 1385 C C . LYS A 1 173 ? -23.135 -8.596 1.184 1.00 47.25 173 LYS A C 1
ATOM 1387 O O . LYS A 1 173 ? -22.761 -7.694 0.404 1.00 47.25 173 LYS A O 1
#

Sequence (173 aa):
MASCSSLRILYLNGNHIGLSGVIEFFTELVKSILSDQCEEETKVKASRKKKKGNKKEKDPALPISYDMFAISLQSNDVHIMDRALDVKCIEFIEYFCNYLKLAKDLQWLNFFGNEISTFGAQSIISALTERSKTIKNKKQKKVFLEITPHFSSSLYDQLIKLTGKNKPKLRLK

Radius of gyration: 18.25 Å; chains: 1; bounding box: 50×37×47 Å